Protein AF-A0A3E2GU98-F1 (afdb_monomer_lite)

Organism: Scytalidium lignicola (NCBI:txid5539)

pLDDT: mean 75.18, std 14.84, range [39.88, 92.38]

Structure (mmCIF, N/CA/C/O backbone):
data_AF-A0A3E2GU98-F1
#
_entry.id   AF-A0A3E2GU98-F1
#
loop_
_atom_site.group_PDB
_atom_site.id
_atom_site.type_symbol
_atom_site.label_atom_id
_atom_site.label_alt_id
_atom_site.label_comp_id
_atom_site.label_asym_id
_atom_site.label_entity_id
_atom_site.label_seq_id
_atom_site.pdbx_PDB_ins_code
_atom_site.Cartn_x
_atom_site.Cartn_y
_atom_site.Cartn_z
_atom_site.occupancy
_atom_site.B_iso_or_equiv
_atom_site.auth_seq_id
_atom_site.auth_comp_id
_atom_site.auth_asym_id
_atom_site.auth_atom_id
_atom_site.pdbx_PDB_model_num
ATOM 1 N N . MET A 1 1 ? 2.287 19.142 37.033 1.00 39.88 1 MET A N 1
ATOM 2 C CA . MET A 1 1 ? 2.572 17.787 36.507 1.00 39.88 1 MET A CA 1
ATOM 3 C C . MET A 1 1 ? 1.360 17.252 35.754 1.00 39.88 1 MET A C 1
ATOM 5 O O . MET A 1 1 ? 0.319 17.140 36.385 1.00 39.88 1 MET A O 1
ATOM 9 N N . PRO A 1 2 ? 1.479 16.871 34.469 1.00 46.75 2 PRO A N 1
ATOM 10 C CA . PRO A 1 2 ? 0.530 15.975 33.814 1.00 46.75 2 PRO A CA 1
ATOM 11 C C . PRO A 1 2 ? 1.259 14.686 33.387 1.00 46.75 2 PRO A C 1
ATOM 13 O O . PRO A 1 2 ? 1.864 14.629 32.323 1.00 46.75 2 PRO A O 1
ATOM 16 N N . ARG A 1 3 ? 1.258 13.654 34.243 1.00 49.16 3 ARG A N 1
ATOM 17 C CA . ARG A 1 3 ? 1.927 12.355 33.982 1.00 49.16 3 ARG A CA 1
ATOM 18 C C . ARG A 1 3 ? 0.994 11.279 33.412 1.00 49.16 3 ARG A C 1
ATOM 20 O O . ARG A 1 3 ? 1.457 10.210 33.048 1.00 49.16 3 ARG A O 1
ATOM 27 N N . THR A 1 4 ? -0.304 11.553 33.315 1.00 56.12 4 THR A N 1
ATOM 28 C CA . THR A 1 4 ? -1.340 10.559 32.984 1.00 56.12 4 THR A CA 1
ATOM 29 C C . THR A 1 4 ? -1.555 10.363 31.482 1.00 56.12 4 THR A C 1
ATOM 31 O O . THR A 1 4 ? -1.910 9.271 31.047 1.00 56.12 4 THR A O 1
ATOM 34 N N . ASN A 1 5 ? -1.314 11.396 30.668 1.00 54.62 5 ASN A N 1
ATOM 35 C CA . ASN A 1 5 ? -1.641 11.359 29.238 1.00 54.62 5 ASN A CA 1
ATOM 36 C C . ASN A 1 5 ? -0.645 10.536 28.404 1.00 54.62 5 ASN A C 1
ATOM 38 O O . ASN A 1 5 ? -1.035 9.995 27.374 1.00 54.62 5 ASN A O 1
ATOM 42 N N . SER A 1 6 ? 0.616 10.421 28.845 1.00 60.03 6 SER A N 1
ATOM 43 C CA . SER A 1 6 ? 1.617 9.578 28.168 1.00 60.03 6 SER A CA 1
ATOM 44 C C . SER A 1 6 ? 1.255 8.104 28.311 1.00 60.03 6 SER A C 1
ATOM 46 O O . SER A 1 6 ? 1.083 7.413 27.316 1.00 60.03 6 SER A O 1
ATOM 48 N N . THR A 1 7 ? 1.006 7.658 29.545 1.00 70.12 7 THR A N 1
ATOM 49 C CA . THR A 1 7 ? 0.760 6.247 29.874 1.00 70.12 7 THR A CA 1
ATOM 50 C C . THR A 1 7 ? -0.441 5.673 29.128 1.00 70.12 7 THR A C 1
ATOM 52 O O . THR A 1 7 ? -0.385 4.562 28.616 1.00 70.12 7 THR A O 1
ATOM 55 N N . MET A 1 8 ? -1.520 6.449 29.016 1.00 73.56 8 MET A N 1
ATOM 56 C CA . MET A 1 8 ? -2.741 6.007 28.343 1.00 73.56 8 MET A CA 1
ATOM 57 C C . MET A 1 8 ? -2.590 5.958 26.812 1.00 73.56 8 MET A C 1
ATOM 59 O O . MET A 1 8 ? -3.237 5.146 26.154 1.00 73.56 8 MET A O 1
ATOM 63 N N . ASN A 1 9 ? -1.732 6.808 26.239 1.00 82.00 9 ASN A N 1
ATOM 64 C CA . ASN A 1 9 ? -1.417 6.793 24.810 1.00 82.00 9 ASN A CA 1
ATOM 65 C C . ASN A 1 9 ? -0.489 5.618 24.463 1.00 82.00 9 ASN A C 1
ATOM 67 O O . ASN A 1 9 ? -0.716 4.924 23.475 1.00 82.00 9 ASN A O 1
ATOM 71 N N . ASP A 1 10 ? 0.501 5.349 25.312 1.00 86.56 10 ASP A N 1
ATOM 72 C CA . ASP A 1 10 ? 1.429 4.229 25.139 1.00 86.56 10 ASP A CA 1
ATOM 73 C C . ASP A 1 10 ? 0.691 2.884 25.242 1.00 86.56 10 ASP A C 1
ATOM 75 O O . ASP A 1 10 ? 0.816 2.039 24.359 1.00 86.56 10 ASP A O 1
ATOM 79 N N . GLN A 1 11 ? -0.209 2.752 26.221 1.00 89.19 11 GLN A N 1
ATOM 80 C CA . GLN A 1 11 ? -1.085 1.587 26.377 1.00 89.19 11 GLN A CA 1
ATOM 81 C C . GLN A 1 11 ? -2.038 1.389 25.186 1.00 89.19 11 GLN A C 1
ATOM 83 O O . GLN A 1 11 ? -2.322 0.258 24.793 1.00 89.19 11 GLN A O 1
ATOM 88 N N . LEU A 1 12 ? -2.540 2.474 24.582 1.00 91.19 12 LEU A N 1
ATOM 89 C CA . LEU A 1 12 ? -3.381 2.385 23.385 1.00 91.19 12 LEU A CA 1
ATOM 90 C C . LEU A 1 12 ? -2.579 1.920 22.165 1.00 91.19 12 LEU A C 1
ATOM 92 O O . LEU A 1 12 ? -3.085 1.117 21.384 1.00 91.19 12 LEU A O 1
ATOM 96 N N . LYS A 1 13 ? -1.346 2.409 21.995 1.00 89.94 13 LYS A N 1
ATOM 97 C CA . LYS A 1 13 ? -0.457 1.979 20.907 1.00 89.94 13 LYS A CA 1
ATOM 98 C C . LYS A 1 13 ? -0.096 0.504 21.035 1.00 89.94 13 LYS A C 1
ATOM 100 O O . LYS A 1 13 ? -0.190 -0.216 20.047 1.00 89.94 13 LYS A O 1
ATOM 105 N N . GLU A 1 14 ? 0.251 0.062 22.239 1.00 92.19 14 GLU A N 1
ATOM 106 C CA . GLU A 1 14 ? 0.575 -1.336 22.522 1.00 92.19 14 GLU A CA 1
ATOM 107 C C . GLU A 1 14 ? -0.619 -2.256 22.233 1.00 92.19 14 GLU A C 1
ATOM 109 O O . GLU A 1 14 ? -0.474 -3.254 21.531 1.00 92.19 14 GLU A O 1
ATOM 114 N N . ALA A 1 15 ? -1.824 -1.871 22.664 1.00 91.62 15 ALA A N 1
ATOM 115 C CA . ALA A 1 15 ? -3.041 -2.630 22.387 1.00 91.62 15 ALA A CA 1
ATOM 116 C C . ALA A 1 15 ? -3.358 -2.732 20.886 1.00 91.62 15 ALA A C 1
ATOM 118 O O . ALA A 1 15 ? -3.815 -3.773 20.417 1.00 91.62 15 ALA A O 1
ATOM 119 N N . VAL A 1 16 ? -3.130 -1.656 20.123 1.00 90.62 16 VAL A N 1
ATOM 120 C CA . VAL A 1 16 ? -3.306 -1.673 18.664 1.00 90.62 16 VAL A CA 1
ATOM 121 C C . VAL A 1 16 ? -2.281 -2.590 18.006 1.00 90.62 16 VAL A C 1
ATOM 123 O O . VAL A 1 16 ? -2.665 -3.378 17.148 1.00 90.62 16 VAL A O 1
ATOM 126 N N . GLN A 1 17 ? -1.010 -2.519 18.407 1.00 89.62 17 GLN A N 1
ATOM 127 C CA . GLN A 1 17 ? 0.030 -3.376 17.842 1.00 89.62 17 GLN A CA 1
ATOM 128 C C . GLN A 1 17 ? -0.255 -4.849 18.138 1.00 89.62 17 GLN A C 1
ATOM 130 O O . GLN A 1 17 ? -0.300 -5.660 17.220 1.00 89.62 17 GLN A O 1
ATOM 135 N N . TRP A 1 18 ? -0.582 -5.169 19.393 1.00 90.62 18 TRP A N 1
ATOM 136 C 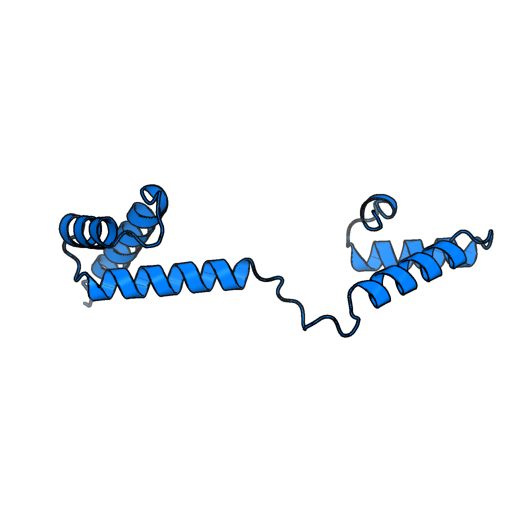CA . TRP A 1 18 ? -0.965 -6.520 19.792 1.00 90.62 18 TRP A CA 1
ATOM 137 C C . TRP A 1 18 ? -2.145 -7.042 18.968 1.00 90.62 18 TRP A C 1
ATOM 139 O O . TRP A 1 18 ? -2.138 -8.191 18.532 1.00 90.62 18 TRP A O 1
ATOM 149 N N . TYR A 1 19 ? -3.156 -6.200 18.729 1.00 89.69 19 TYR A N 1
ATOM 150 C CA . TYR A 1 19 ? -4.287 -6.560 17.880 1.00 89.69 19 TYR A CA 1
ATOM 151 C C . TYR A 1 19 ? -3.849 -6.875 16.445 1.00 89.69 19 TYR A C 1
ATOM 153 O O . TYR A 1 19 ? -4.263 -7.900 15.916 1.00 89.69 19 TYR A O 1
ATOM 161 N N . LEU A 1 20 ? -3.005 -6.038 15.835 1.00 86.38 20 LEU A N 1
ATOM 162 C CA . LEU A 1 20 ? -2.511 -6.251 14.471 1.00 86.38 20 LEU A CA 1
ATOM 163 C C . LEU A 1 20 ? -1.675 -7.533 14.348 1.00 86.38 20 LEU A C 1
ATOM 165 O O . LEU A 1 20 ? -1.826 -8.254 13.368 1.00 86.38 20 LEU A O 1
ATOM 169 N N . ASP A 1 21 ? -0.856 -7.847 15.353 1.00 87.12 21 ASP A N 1
ATOM 170 C CA . ASP A 1 21 ? 0.020 -9.026 15.345 1.00 87.12 21 ASP A CA 1
ATOM 171 C C . ASP A 1 21 ? -0.747 -10.349 15.533 1.00 87.12 21 ASP A C 1
ATOM 173 O O . ASP A 1 21 ? -0.294 -11.402 15.091 1.00 87.12 21 ASP A O 1
ATOM 177 N N . ASN A 1 22 ? -1.909 -10.311 16.198 1.00 83.12 22 ASN A N 1
ATOM 178 C CA . ASN A 1 22 ? -2.700 -11.500 16.553 1.00 83.12 22 ASN A CA 1
ATOM 179 C C . ASN A 1 22 ? -3.987 -11.650 15.722 1.00 83.12 22 ASN A C 1
ATOM 181 O O . ASN A 1 22 ? -4.800 -12.544 15.980 1.00 83.12 22 ASN A O 1
ATOM 185 N N . GLN A 1 23 ? -4.220 -10.768 14.749 1.00 74.62 23 GLN A N 1
ATOM 186 C CA . GLN A 1 23 ? -5.438 -10.779 13.951 1.00 74.62 23 GLN A CA 1
ATOM 187 C C . GLN A 1 23 ? -5.283 -11.586 12.659 1.00 74.62 23 GLN A C 1
ATOM 189 O O . GLN A 1 23 ? -4.632 -11.155 11.715 1.00 74.62 23 GLN A O 1
ATOM 194 N N . ASN A 1 24 ? -6.003 -12.708 12.584 1.00 69.25 24 ASN A N 1
ATOM 195 C CA . ASN A 1 24 ? -6.137 -13.502 11.354 1.00 69.25 24 ASN A CA 1
ATOM 196 C C . ASN A 1 24 ? -7.337 -13.085 10.478 1.00 69.25 24 ASN A C 1
ATOM 198 O O . ASN A 1 24 ? -7.366 -13.404 9.295 1.00 69.25 24 ASN A O 1
ATOM 202 N N . ASP A 1 25 ? -8.326 -12.388 11.051 1.00 71.88 25 ASP A N 1
ATOM 203 C CA . ASP A 1 25 ? -9.534 -11.916 10.357 1.00 71.88 25 ASP A CA 1
ATOM 204 C C . ASP A 1 25 ? -9.860 -10.471 10.782 1.00 71.88 25 ASP A C 1
ATOM 206 O O . ASP A 1 25 ? -10.200 -10.275 11.957 1.00 71.88 25 ASP A O 1
ATOM 210 N N . PRO A 1 26 ? -9.763 -9.473 9.874 1.00 64.75 26 PRO A N 1
ATOM 211 C CA . PRO A 1 26 ? -9.952 -8.045 10.155 1.00 64.75 26 PRO A CA 1
ATOM 212 C C . PRO A 1 26 ? -11.332 -7.674 10.725 1.00 64.75 26 PRO A C 1
ATOM 214 O O . PRO A 1 26 ? -11.429 -6.671 11.438 1.00 64.75 26 PRO A O 1
ATOM 217 N N . ASP A 1 27 ? -12.368 -8.486 10.492 1.00 66.62 27 ASP A N 1
ATOM 218 C CA . ASP A 1 27 ? -13.741 -8.212 10.942 1.00 66.62 27 ASP A CA 1
ATOM 219 C C . ASP A 1 27 ? -14.108 -8.908 12.266 1.00 66.62 27 ASP A C 1
ATOM 221 O O . ASP A 1 27 ? -15.230 -8.776 12.776 1.00 66.62 27 ASP A O 1
ATOM 225 N N . ASN A 1 28 ? -13.155 -9.606 12.892 1.00 77.38 28 ASN A N 1
ATOM 226 C CA . ASN A 1 28 ? -13.406 -10.342 14.123 1.00 77.38 28 ASN A CA 1
ATOM 227 C C . ASN A 1 28 ? -13.634 -9.416 15.338 1.00 77.38 28 ASN A C 1
ATOM 229 O O . ASN A 1 28 ? -12.720 -9.018 16.071 1.00 77.38 28 ASN A O 1
ATOM 233 N N . ARG A 1 29 ? -14.912 -9.123 15.612 1.00 77.12 29 ARG A N 1
ATOM 234 C CA . ARG A 1 29 ? -15.363 -8.360 16.791 1.00 77.12 29 ARG A CA 1
ATOM 235 C C . ARG A 1 29 ? -14.951 -8.976 18.129 1.00 77.12 29 ARG A C 1
ATOM 237 O O . ARG A 1 29 ? -14.815 -8.226 19.104 1.00 77.12 29 ARG A O 1
ATOM 244 N N . ALA A 1 30 ? -14.789 -10.298 18.205 1.00 83.50 30 ALA A N 1
ATOM 245 C CA . ALA A 1 30 ? -14.385 -10.959 19.441 1.00 83.50 30 ALA A CA 1
ATOM 246 C C . ALA A 1 30 ? -12.943 -10.581 19.800 1.00 83.50 30 ALA A C 1
ATOM 248 O O . ALA A 1 30 ? -12.680 -10.234 20.951 1.00 83.50 30 ALA A O 1
ATOM 249 N N . THR A 1 31 ? -12.053 -10.513 18.805 1.00 84.75 31 THR A N 1
ATOM 250 C CA . THR A 1 31 ? -10.649 -10.118 18.992 1.00 84.75 31 THR A CA 1
ATOM 251 C C . THR A 1 31 ? -10.535 -8.692 19.522 1.00 84.75 31 THR A C 1
ATOM 253 O O . THR A 1 31 ? -9.889 -8.477 20.542 1.00 84.75 31 THR A O 1
ATOM 256 N N . VAL A 1 32 ? -11.254 -7.726 18.933 1.00 87.62 32 VAL A N 1
ATOM 257 C CA . VAL A 1 32 ? -11.264 -6.328 19.424 1.00 87.62 32 VAL A CA 1
ATOM 258 C C . VAL A 1 32 ? -11.707 -6.254 20.891 1.00 87.62 32 VAL A C 1
ATOM 260 O O . VAL A 1 32 ? -11.176 -5.470 21.678 1.00 87.62 32 VAL A O 1
ATOM 263 N N . THR A 1 33 ? -12.698 -7.062 21.268 1.00 88.81 33 THR A N 1
ATOM 264 C CA . THR A 1 33 ? -13.254 -7.061 22.627 1.00 88.81 33 THR A CA 1
ATOM 265 C C . THR A 1 33 ? -12.290 -7.708 23.622 1.00 88.81 33 THR A C 1
ATOM 267 O O . THR A 1 33 ? -12.073 -7.162 24.703 1.00 88.81 33 THR A O 1
ATOM 270 N N . ALA A 1 34 ? -11.659 -8.823 23.244 1.00 89.88 34 ALA A N 1
ATOM 271 C CA . ALA A 1 34 ? -10.635 -9.485 24.045 1.00 89.88 34 ALA A CA 1
ATOM 272 C C . ALA A 1 34 ? -9.429 -8.568 24.283 1.00 89.88 34 ALA A C 1
ATOM 274 O O . ALA A 1 34 ? -9.040 -8.360 25.431 1.00 89.88 34 ALA A O 1
ATOM 275 N N . THR A 1 35 ? -8.899 -7.935 23.232 1.00 89.94 35 THR A N 1
ATOM 276 C CA . THR A 1 35 ? -7.781 -6.992 23.354 1.00 89.94 35 THR A CA 1
ATOM 277 C C . THR A 1 35 ? -8.146 -5.800 24.239 1.00 89.94 35 THR A C 1
ATOM 279 O O . THR A 1 35 ? -7.376 -5.424 25.119 1.00 89.94 35 THR A O 1
ATOM 282 N N . ALA A 1 36 ? -9.343 -5.227 24.082 1.00 91.25 36 ALA A N 1
ATOM 283 C CA . ALA A 1 36 ? -9.783 -4.128 24.938 1.00 91.25 36 ALA A CA 1
ATOM 284 C C . ALA A 1 36 ? -9.808 -4.529 26.423 1.00 91.25 36 ALA A C 1
ATOM 286 O O . ALA A 1 36 ? -9.365 -3.755 27.269 1.00 91.25 36 ALA A O 1
ATOM 287 N N . ASN A 1 37 ? -10.257 -5.745 26.737 1.00 90.88 37 ASN A N 1
ATOM 288 C CA . ASN A 1 37 ? -10.280 -6.250 28.108 1.00 90.88 37 ASN A CA 1
ATOM 289 C C . ASN A 1 37 ? -8.870 -6.501 28.666 1.00 90.88 37 ASN A C 1
ATOM 291 O O . ASN A 1 37 ? -8.595 -6.085 29.791 1.00 90.88 37 ASN A O 1
ATOM 295 N N . ILE A 1 38 ? -7.971 -7.113 27.882 1.00 91.62 38 ILE A N 1
ATOM 296 C CA . ILE A 1 38 ? -6.568 -7.368 28.271 1.00 91.62 38 ILE A CA 1
ATOM 297 C C . ILE A 1 38 ? -5.880 -6.058 28.657 1.00 91.62 38 ILE A C 1
ATOM 299 O O . ILE A 1 38 ? -5.297 -5.938 29.733 1.00 91.62 38 ILE A O 1
ATOM 303 N N . PHE A 1 39 ? -6.022 -5.043 27.807 1.00 89.81 39 PHE A N 1
ATOM 304 C CA . PHE A 1 39 ? -5.391 -3.745 28.007 1.00 89.81 39 PHE A CA 1
ATOM 305 C C . PHE A 1 39 ? -6.237 -2.789 28.854 1.00 89.81 39 PHE A C 1
ATOM 307 O O . PHE A 1 39 ? -5.872 -1.627 28.978 1.00 89.81 39 PHE A O 1
ATOM 314 N N . LYS A 1 40 ? -7.352 -3.227 29.457 1.00 91.62 40 LYS A N 1
ATOM 315 C CA . LYS A 1 40 ? -8.258 -2.379 30.263 1.00 91.62 40 LYS A CA 1
ATOM 316 C C . LYS A 1 40 ? -8.683 -1.081 29.548 1.00 91.62 40 LYS A C 1
ATOM 318 O O . LYS A 1 40 ? -8.814 -0.022 30.162 1.00 91.62 40 LYS A O 1
ATOM 323 N N . LEU A 1 41 ? -8.904 -1.161 28.237 1.00 91.25 41 LEU A N 1
ATOM 324 C CA . LEU A 1 41 ? -9.341 -0.064 27.377 1.00 91.25 41 LEU A CA 1
ATOM 325 C C . LEU A 1 41 ? -10.840 -0.158 27.083 1.00 91.25 41 LEU A C 1
ATOM 327 O O . LEU A 1 41 ? -11.448 -1.225 27.078 1.00 91.25 41 LEU A O 1
ATOM 331 N N . LYS A 1 42 ? -11.456 0.978 26.744 1.00 92.38 42 LYS A N 1
ATOM 332 C CA . LYS A 1 42 ? -12.812 0.971 26.181 1.00 92.38 42 LYS A CA 1
ATOM 333 C C . LYS A 1 42 ? -12.768 0.391 24.766 1.00 92.38 42 LYS A C 1
ATOM 335 O O . LYS A 1 42 ? -12.044 0.909 23.917 1.00 92.38 42 LYS A O 1
ATOM 340 N N . VAL A 1 43 ? -13.629 -0.590 24.482 1.00 90.19 43 VAL A N 1
ATOM 341 C CA . VAL A 1 43 ? -13.755 -1.232 23.155 1.00 90.19 43 VAL A CA 1
ATOM 342 C C . VAL A 1 43 ? -13.901 -0.202 22.030 1.00 90.19 43 VAL A C 1
ATOM 344 O O . VAL A 1 43 ? -13.250 -0.311 20.996 1.00 90.19 43 VAL A O 1
ATOM 347 N N . ASN A 1 44 ? -14.708 0.845 22.234 1.00 90.81 44 ASN A N 1
ATOM 348 C CA . ASN A 1 44 ? -14.905 1.899 21.233 1.00 90.81 44 ASN A CA 1
ATOM 349 C C . ASN A 1 44 ? -13.634 2.715 2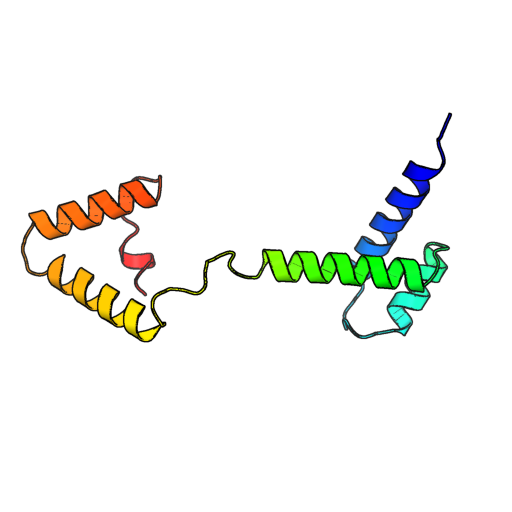0.954 1.00 90.81 44 ASN A C 1
ATOM 351 O O . ASN A 1 44 ? -13.426 3.138 19.819 1.00 90.81 44 ASN A O 1
ATOM 355 N N . THR A 1 45 ? -12.793 2.937 21.968 1.00 90.12 45 THR A N 1
ATOM 356 C CA . THR A 1 45 ? -11.515 3.645 21.812 1.00 90.12 45 THR A CA 1
ATOM 357 C C . THR A 1 45 ? -10.546 2.802 20.997 1.00 90.12 45 THR A C 1
ATOM 359 O O . THR A 1 45 ? -9.991 3.297 20.019 1.00 90.12 45 THR A O 1
ATOM 362 N N . LEU A 1 46 ? -10.410 1.519 21.346 1.00 90.81 46 LEU A N 1
ATOM 363 C CA . LEU A 1 46 ? -9.548 0.594 20.618 1.00 90.81 46 LEU A CA 1
ATOM 364 C C . LEU A 1 46 ? -10.016 0.422 19.164 1.00 90.81 46 LEU A C 1
ATOM 366 O O . LEU A 1 46 ? -9.219 0.573 18.245 1.00 90.81 46 LEU A O 1
ATOM 370 N N . ARG A 1 47 ? -11.323 0.228 18.939 1.00 90.31 47 ARG A N 1
ATOM 371 C CA . ARG A 1 47 ? -11.908 0.125 17.591 1.00 90.31 47 ARG A CA 1
ATOM 372 C C . ARG A 1 47 ? -11.583 1.344 16.726 1.00 90.31 47 ARG A C 1
ATOM 374 O O . ARG A 1 47 ? -11.180 1.182 15.579 1.00 90.31 47 ARG A O 1
ATOM 381 N N . LYS A 1 48 ? -11.742 2.560 17.263 1.00 91.00 48 LYS A N 1
ATOM 382 C CA . LYS A 1 48 ? -11.406 3.793 16.531 1.00 91.00 48 LYS A CA 1
ATOM 383 C C . LYS A 1 48 ? -9.912 3.878 16.218 1.00 91.00 48 LYS A C 1
ATOM 385 O O . LYS A 1 48 ? -9.557 4.249 15.106 1.00 91.00 48 LYS A O 1
ATOM 390 N N . ALA A 1 49 ? -9.050 3.524 17.170 1.00 89.88 49 ALA A N 1
ATOM 391 C CA . ALA A 1 49 ? -7.603 3.556 16.973 1.00 89.88 49 ALA A CA 1
ATOM 392 C C . ALA A 1 49 ? -7.151 2.571 15.882 1.00 89.88 49 ALA A C 1
ATOM 394 O O . ALA A 1 49 ? -6.407 2.961 14.983 1.00 89.88 49 ALA A O 1
ATOM 395 N N . ILE A 1 50 ? -7.677 1.343 15.909 1.00 89.00 50 ILE A N 1
ATOM 396 C CA . ILE A 1 50 ? -7.468 0.326 14.871 1.00 89.00 50 ILE A CA 1
ATOM 397 C C . ILE A 1 50 ? -7.930 0.850 13.509 1.00 89.00 50 ILE A C 1
ATOM 399 O O . ILE A 1 50 ? -7.170 0.819 12.548 1.00 89.00 50 ILE A O 1
ATOM 403 N N . GLN A 1 51 ? -9.153 1.381 13.418 1.00 87.12 51 GLN A N 1
ATOM 404 C CA . GLN A 1 51 ? -9.692 1.894 12.157 1.00 87.12 51 GLN A CA 1
ATOM 405 C C . GLN A 1 51 ? -8.832 3.028 11.584 1.00 87.12 51 GLN A C 1
ATOM 407 O O . GLN A 1 51 ? -8.564 3.053 10.381 1.00 87.12 51 GLN A O 1
ATOM 412 N N . CYS A 1 52 ? -8.367 3.951 12.429 1.00 86.31 52 CYS A N 1
ATOM 413 C CA . CYS A 1 52 ? -7.452 5.015 12.021 1.00 86.31 52 CYS A CA 1
ATOM 414 C C . CYS A 1 52 ? -6.132 4.453 11.475 1.00 86.31 52 CYS A C 1
ATOM 416 O O . CYS A 1 52 ? -5.689 4.881 10.411 1.00 86.31 52 CYS A O 1
ATOM 418 N N . GLN A 1 53 ? -5.534 3.484 12.170 1.00 84.00 53 GLN A N 1
ATOM 419 C CA . GLN A 1 53 ? -4.289 2.827 11.762 1.00 84.00 53 GLN A CA 1
ATOM 420 C C . GLN A 1 53 ? -4.441 2.062 10.444 1.00 84.00 53 GLN A C 1
ATOM 422 O O . GLN A 1 53 ? -3.665 2.281 9.520 1.00 84.00 53 GLN A O 1
ATOM 427 N N . LEU A 1 54 ? -5.500 1.266 10.289 1.00 81.88 54 LEU A N 1
ATOM 428 C CA . LEU A 1 54 ? -5.797 0.572 9.033 1.00 81.88 54 LEU A CA 1
ATOM 429 C C . LEU A 1 54 ? -6.032 1.554 7.879 1.00 81.88 54 LEU A C 1
ATOM 431 O O . LEU A 1 54 ? -5.552 1.334 6.771 1.00 81.88 54 LEU A O 1
ATOM 435 N N . THR A 1 55 ? -6.712 2.675 8.134 1.00 79.38 55 THR A N 1
ATOM 436 C CA . THR A 1 55 ? -6.912 3.726 7.124 1.00 79.38 55 THR A CA 1
ATOM 437 C C . THR A 1 55 ? -5.588 4.380 6.721 1.00 79.38 55 THR A C 1
ATOM 439 O O . THR A 1 55 ? -5.382 4.674 5.545 1.00 79.38 55 THR A O 1
ATOM 442 N N . LEU A 1 56 ? -4.685 4.615 7.676 1.00 76.81 56 LEU A N 1
ATOM 443 C CA . LEU A 1 56 ? -3.339 5.134 7.419 1.00 76.81 56 LEU A CA 1
ATOM 444 C C . LEU A 1 56 ? -2.515 4.152 6.583 1.00 76.81 56 LEU A C 1
ATOM 446 O O . LEU A 1 56 ? -1.940 4.568 5.582 1.00 76.81 56 LEU A O 1
ATOM 450 N N . ILE A 1 57 ? -2.533 2.864 6.928 1.00 72.56 57 ILE A N 1
ATOM 451 C CA . ILE A 1 57 ? -1.856 1.802 6.171 1.00 72.56 57 ILE A CA 1
ATOM 452 C C . ILE A 1 57 ? -2.418 1.720 4.745 1.00 72.56 57 ILE A C 1
ATOM 454 O O . ILE A 1 57 ? -1.661 1.720 3.780 1.00 72.56 57 ILE A O 1
ATOM 458 N N . GLN A 1 58 ? -3.742 1.748 4.574 1.00 68.44 58 GLN A N 1
ATOM 459 C CA . GLN A 1 58 ? -4.369 1.765 3.247 1.00 68.44 58 GLN A CA 1
ATOM 460 C C . GLN A 1 58 ? -4.024 3.019 2.437 1.00 68.44 58 GLN A C 1
ATOM 462 O O . GLN A 1 58 ? -3.906 2.946 1.218 1.00 68.44 58 GLN A O 1
ATOM 467 N N . LYS A 1 59 ? -3.879 4.180 3.085 1.00 63.97 59 LYS A N 1
ATOM 468 C CA . LYS A 1 59 ? -3.450 5.416 2.416 1.00 63.97 59 LYS A CA 1
ATOM 469 C C . LYS A 1 59 ? -1.970 5.392 2.046 1.00 63.97 59 LYS A C 1
ATOM 471 O O . LYS A 1 59 ? -1.641 5.896 0.984 1.00 63.97 59 LYS A O 1
ATOM 476 N N . ALA A 1 60 ? -1.114 4.811 2.883 1.00 64.38 60 ALA A N 1
ATOM 477 C CA . ALA A 1 60 ? 0.307 4.635 2.593 1.00 64.38 60 ALA A CA 1
ATOM 478 C C . ALA A 1 60 ? 0.538 3.625 1.456 1.00 64.38 60 ALA A C 1
ATOM 480 O O . ALA A 1 60 ? 1.411 3.828 0.621 1.00 64.38 60 ALA A O 1
ATOM 481 N N . ASN A 1 61 ? -0.291 2.579 1.394 1.00 58.31 61 ASN A N 1
ATOM 482 C CA . ASN A 1 61 ? -0.239 1.552 0.352 1.00 58.31 61 ASN A CA 1
ATOM 483 C C . ASN A 1 61 ? -0.994 1.939 -0.924 1.00 58.31 61 ASN A C 1
ATOM 485 O O . ASN A 1 61 ? -0.871 1.262 -1.944 1.00 58.31 61 ASN A O 1
ATOM 489 N N . LYS A 1 62 ? -1.781 3.021 -0.903 1.00 51.84 62 LYS A N 1
ATOM 490 C CA . LYS A 1 62 ? -2.243 3.631 -2.145 1.00 51.84 62 LYS A CA 1
ATOM 491 C C . LYS A 1 62 ? -1.045 4.342 -2.757 1.00 51.84 62 LYS A C 1
ATOM 493 O O . LYS A 1 62 ? -0.454 5.175 -2.069 1.00 51.84 62 LYS A O 1
ATOM 498 N N . PRO A 1 63 ? -0.694 4.073 -4.027 1.00 53.19 63 PRO A N 1
ATOM 499 C CA . PRO A 1 63 ? 0.287 4.897 -4.704 1.00 53.19 63 PRO A CA 1
ATOM 500 C C . PRO A 1 63 ? -0.194 6.341 -4.582 1.00 53.19 63 PRO A C 1
ATOM 502 O O . PRO A 1 63 ? -1.270 6.694 -5.068 1.00 53.19 63 PRO A O 1
ATOM 505 N N . CYS A 1 64 ? 0.578 7.157 -3.863 1.00 45.91 64 CYS A N 1
ATOM 506 C CA . CYS A 1 64 ? 0.395 8.599 -3.752 1.00 45.91 64 CYS A CA 1
ATOM 507 C C . CYS A 1 64 ? 0.766 9.234 -5.101 1.00 45.91 64 CYS A C 1
ATOM 509 O O . CYS A 1 64 ? 1.693 10.025 -5.220 1.00 45.91 64 CYS A O 1
ATOM 511 N N . GLY A 1 65 ? 0.065 8.829 -6.152 1.00 53.00 65 GLY A N 1
ATOM 512 C CA . GLY A 1 65 ? 0.073 9.461 -7.449 1.00 53.00 65 GLY A CA 1
ATOM 513 C C . GLY A 1 65 ? -1.253 10.175 -7.612 1.00 53.00 65 GLY A C 1
ATOM 514 O O . GLY A 1 65 ? -2.313 9.614 -7.327 1.00 53.00 65 GLY A O 1
ATOM 515 N N . ARG A 1 66 ? -1.209 11.412 -8.116 1.00 57.19 66 ARG A N 1
ATOM 516 C CA . ARG A 1 66 ? -2.339 11.972 -8.869 1.00 57.19 66 ARG A CA 1
ATOM 517 C C . ARG A 1 66 ? -2.932 10.857 -9.746 1.00 57.19 66 ARG A C 1
ATOM 519 O O . ARG A 1 66 ? -2.132 10.098 -10.301 1.00 57.19 66 ARG A O 1
ATOM 526 N N . PRO A 1 67 ? -4.267 10.756 -9.909 1.00 57.16 67 PRO A N 1
ATOM 527 C CA . PRO A 1 67 ? -4.820 9.861 -10.920 1.00 57.16 67 PRO A CA 1
ATOM 528 C C . PRO A 1 67 ? -4.047 10.111 -12.211 1.00 57.16 67 PRO A C 1
ATOM 530 O O . PRO A 1 67 ? -3.862 11.271 -12.599 1.00 57.16 67 PRO A O 1
ATOM 533 N N . SER A 1 68 ? -3.473 9.048 -12.772 1.00 60.00 68 SER A N 1
ATOM 534 C CA . SER A 1 68 ? -2.593 9.175 -13.919 1.00 60.00 68 SER A CA 1
ATOM 535 C C . SER A 1 68 ? -3.377 9.914 -14.999 1.00 60.00 68 SER A C 1
ATOM 537 O O . SER A 1 68 ? -4.463 9.490 -15.390 1.00 60.00 68 SER A O 1
ATOM 539 N N . PHE A 1 69 ? -2.864 11.073 -15.431 1.00 68.75 69 PHE A N 1
ATOM 540 C CA . PHE A 1 69 ? -3.477 11.860 -16.510 1.00 68.75 69 PHE A CA 1
ATOM 541 C C . PHE A 1 69 ? -3.743 10.980 -17.741 1.00 68.75 69 PHE A C 1
ATOM 543 O O . PHE A 1 69 ? -4.701 11.178 -18.482 1.00 68.75 69 PHE A O 1
ATOM 550 N N . LEU A 1 70 ? -2.895 9.968 -17.901 1.00 74.12 70 LEU A N 1
ATOM 551 C CA . LEU A 1 70 ? -2.991 8.921 -18.890 1.00 74.12 70 LEU A CA 1
ATOM 552 C C . LEU A 1 70 ? -3.628 7.669 -18.286 1.00 74.12 70 LEU A C 1
ATOM 554 O O . LEU A 1 70 ? -3.242 7.199 -17.214 1.00 74.12 70 LEU A O 1
ATOM 558 N N . LYS A 1 71 ? -4.584 7.094 -19.007 1.00 83.69 71 LYS A N 1
ATOM 559 C CA . LYS A 1 71 ? -5.104 5.752 -18.740 1.00 83.69 71 LYS A CA 1
ATOM 560 C C . LYS A 1 71 ? -4.007 4.706 -19.006 1.00 83.69 71 LYS A C 1
ATOM 562 O O . LYS A 1 71 ? -3.118 4.977 -19.812 1.00 83.69 71 LYS A O 1
ATOM 567 N N . PRO A 1 72 ? -4.081 3.500 -18.415 1.00 79.31 72 PRO A N 1
ATOM 568 C CA . PRO A 1 72 ? -3.055 2.465 -18.583 1.00 79.31 72 PRO A CA 1
ATOM 569 C C . PRO A 1 72 ? -2.663 2.187 -20.043 1.00 79.31 72 PRO A C 1
ATOM 571 O O . PRO A 1 72 ? -1.482 2.211 -20.366 1.00 79.31 72 PRO A O 1
ATOM 574 N N . TYR A 1 73 ? -3.635 2.068 -20.955 1.00 82.00 73 TYR A N 1
ATOM 575 C CA . TYR A 1 73 ? -3.355 1.854 -22.384 1.00 82.00 73 TYR A CA 1
ATOM 576 C C . TYR A 1 73 ? -2.621 3.031 -23.054 1.00 82.00 73 TYR A C 1
ATOM 578 O O . TYR A 1 73 ? -1.916 2.850 -24.040 1.00 82.00 73 TYR A O 1
ATOM 586 N N . GLN A 1 74 ? -2.796 4.258 -22.548 1.00 81.62 74 GLN A N 1
ATOM 587 C CA . GLN A 1 74 ? -2.097 5.439 -23.064 1.00 81.62 74 GLN A CA 1
ATOM 588 C C . GLN A 1 74 ? -0.649 5.467 -22.578 1.00 81.62 74 GLN A C 1
ATOM 590 O O . GLN A 1 74 ? 0.224 5.923 -23.310 1.00 81.62 74 GLN A O 1
ATOM 595 N N . ILE A 1 75 ? -0.403 4.978 -21.359 1.00 79.44 75 ILE A N 1
ATOM 596 C CA . ILE A 1 75 ? 0.950 4.791 -20.829 1.00 79.44 75 ILE A CA 1
ATOM 597 C C . ILE A 1 75 ? 1.670 3.737 -21.671 1.00 79.44 75 ILE A C 1
ATOM 599 O O . ILE A 1 75 ? 2.754 4.011 -22.167 1.00 79.44 75 ILE A O 1
ATOM 603 N N . GLU A 1 76 ? 1.034 2.589 -21.910 1.00 78.62 76 GLU A N 1
ATOM 604 C CA . GLU A 1 76 ? 1.587 1.512 -22.736 1.00 78.62 76 GLU A CA 1
ATOM 605 C C . GLU A 1 76 ? 1.921 1.994 -24.156 1.00 78.62 76 GLU A C 1
ATOM 607 O O . GLU A 1 76 ? 3.065 1.880 -24.592 1.00 78.62 76 GLU A O 1
ATOM 612 N N . ALA A 1 77 ? 0.973 2.646 -24.839 1.00 84.12 77 ALA A N 1
ATOM 613 C CA . ALA A 1 77 ? 1.194 3.185 -26.182 1.00 84.12 77 ALA A CA 1
ATOM 614 C C . ALA A 1 77 ? 2.340 4.213 -26.232 1.00 84.12 77 ALA A C 1
ATOM 616 O O . ALA A 1 77 ? 3.145 4.211 -27.167 1.00 84.12 77 ALA A O 1
ATOM 617 N N . LEU A 1 78 ? 2.437 5.085 -25.222 1.00 82.31 78 LEU A N 1
ATOM 618 C CA . LEU A 1 78 ? 3.515 6.066 -25.120 1.00 82.31 78 LEU A CA 1
ATOM 619 C C . LEU A 1 78 ? 4.869 5.385 -24.878 1.00 82.31 78 LEU A C 1
ATOM 621 O O . LEU A 1 78 ? 5.853 5.741 -25.525 1.00 82.31 78 LEU A O 1
ATOM 625 N N . CYS A 1 79 ? 4.919 4.387 -23.995 1.00 80.50 79 CYS A N 1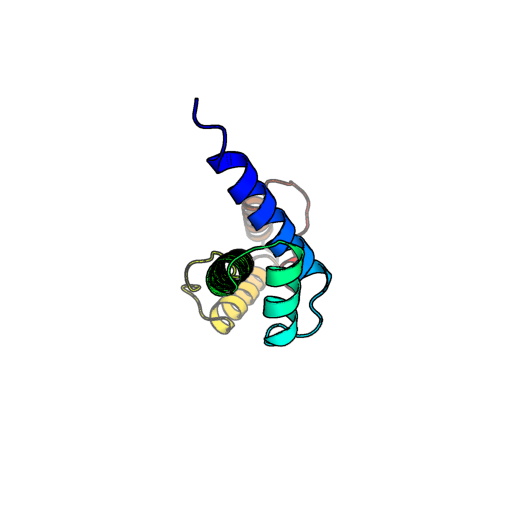
ATOM 626 C CA . CYS A 1 79 ? 6.112 3.591 -23.723 1.00 80.50 79 CYS A CA 1
ATOM 627 C C . CYS A 1 79 ? 6.608 2.869 -24.982 1.00 80.50 79 CYS A C 1
ATOM 629 O O . CYS A 1 79 ? 7.786 2.988 -25.322 1.00 80.50 79 CYS A O 1
ATOM 631 N N . THR A 1 80 ? 5.720 2.201 -25.722 1.00 83.12 80 THR A N 1
ATOM 632 C CA . THR A 1 80 ? 6.062 1.541 -26.991 1.00 83.12 80 THR A CA 1
ATOM 633 C C . THR A 1 80 ? 6.584 2.539 -28.024 1.00 83.12 80 THR A C 1
ATOM 635 O O . THR A 1 80 ? 7.568 2.267 -28.716 1.00 83.12 80 THR A O 1
ATOM 638 N N . HIS A 1 81 ? 5.970 3.722 -28.118 1.00 84.50 81 HIS A N 1
ATOM 639 C CA . HIS A 1 81 ? 6.425 4.763 -29.035 1.00 84.50 81 HIS A CA 1
ATOM 640 C C . HIS A 1 81 ? 7.823 5.281 -28.668 1.00 84.50 81 HIS A C 1
ATOM 642 O O . HIS A 1 81 ? 8.693 5.356 -29.535 1.00 84.50 81 HIS A O 1
ATOM 648 N N . ILE A 1 82 ? 8.072 5.567 -27.385 1.00 82.56 82 ILE A N 1
ATOM 649 C CA . ILE A 1 82 ? 9.386 6.006 -26.892 1.00 82.56 82 ILE A CA 1
ATOM 650 C C . ILE A 1 82 ? 10.447 4.932 -27.142 1.00 82.56 82 ILE A C 1
ATOM 652 O O . ILE A 1 82 ? 11.528 5.263 -27.614 1.00 82.56 82 ILE A O 1
ATOM 656 N N . GLN A 1 83 ? 10.154 3.656 -26.880 1.00 80.25 83 GLN A N 1
ATOM 657 C CA . GLN A 1 83 ? 11.076 2.556 -27.182 1.00 80.25 83 GLN A CA 1
ATOM 658 C C . GLN A 1 83 ? 11.404 2.489 -28.673 1.00 80.25 83 GLN A C 1
ATOM 660 O O . GLN A 1 83 ? 12.571 2.397 -29.044 1.00 80.25 83 GLN A O 1
ATOM 665 N N . THR A 1 84 ? 10.383 2.580 -29.525 1.00 83.50 84 THR A N 1
ATOM 666 C CA . THR A 1 84 ? 10.563 2.548 -30.979 1.00 83.50 84 THR A CA 1
ATOM 667 C C . THR A 1 84 ? 11.468 3.690 -31.436 1.00 83.50 84 THR A C 1
ATOM 669 O O . THR A 1 84 ? 12.408 3.448 -32.178 1.00 83.50 84 THR A O 1
ATOM 672 N N . GLN A 1 85 ? 11.241 4.913 -30.947 1.00 80.56 85 GLN A N 1
ATOM 673 C CA . GLN A 1 85 ? 12.057 6.088 -31.283 1.00 80.56 85 GLN A CA 1
ATOM 674 C C . GLN A 1 85 ? 13.462 6.050 -30.663 1.00 80.56 85 GLN A C 1
ATOM 676 O O . GLN A 1 85 ? 14.404 6.585 -31.232 1.00 80.56 85 GLN A O 1
ATOM 681 N N . ALA A 1 86 ? 13.634 5.438 -29.490 1.00 78.19 86 ALA A N 1
ATOM 682 C CA . ALA A 1 86 ? 14.934 5.336 -28.824 1.00 78.19 86 ALA A CA 1
ATOM 683 C C . ALA A 1 86 ? 15.863 4.311 -29.489 1.00 78.19 86 ALA A C 1
ATOM 685 O O . ALA A 1 86 ? 17.084 4.428 -29.382 1.00 78.19 86 ALA A O 1
ATOM 686 N N . TYR A 1 87 ? 15.286 3.294 -30.132 1.00 76.62 87 TYR A N 1
ATOM 687 C CA . TYR A 1 87 ? 16.001 2.183 -30.761 1.00 76.62 87 TYR A CA 1
ATOM 688 C C . TYR A 1 87 ? 15.779 2.116 -32.282 1.00 76.62 87 TYR A C 1
ATOM 690 O O . TYR A 1 87 ? 16.053 1.088 -32.894 1.00 76.62 87 TYR A O 1
ATOM 698 N N . ASP A 1 88 ? 15.361 3.222 -32.904 1.00 80.94 88 ASP A N 1
ATOM 699 C CA . ASP A 1 88 ? 15.215 3.387 -34.362 1.00 80.94 88 ASP A CA 1
ATOM 700 C C . ASP A 1 88 ? 16.561 3.460 -35.116 1.00 80.94 88 ASP A C 1
ATOM 702 O O . ASP A 1 88 ? 16.597 3.661 -36.329 1.00 80.94 88 ASP A O 1
ATOM 706 N N . GLY A 1 89 ? 17.679 3.299 -34.403 1.00 72.50 89 GLY A N 1
ATOM 707 C CA . GLY A 1 89 ? 19.031 3.439 -34.936 1.00 72.50 89 GLY A CA 1
ATOM 708 C C . GLY A 1 89 ? 19.607 4.850 -34.800 1.00 72.50 89 GLY A C 1
ATOM 709 O O . GLY A 1 89 ? 20.768 5.051 -35.154 1.00 72.50 89 GLY A O 1
ATOM 710 N N . ASN A 1 90 ? 18.862 5.814 -34.246 1.00 83.50 90 ASN A N 1
ATOM 711 C CA . ASN A 1 90 ? 19.368 7.147 -33.949 1.00 83.50 90 ASN A CA 1
ATOM 712 C C . ASN A 1 90 ? 20.092 7.176 -32.583 1.00 83.50 90 ASN A C 1
ATOM 714 O O . ASN A 1 90 ? 19.454 7.107 -31.524 1.00 83.50 90 ASN A O 1
ATOM 718 N N . PRO A 1 91 ? 21.428 7.344 -32.557 1.00 79.31 91 PRO A N 1
ATOM 719 C CA . PRO A 1 91 ? 22.192 7.350 -31.311 1.00 79.31 91 P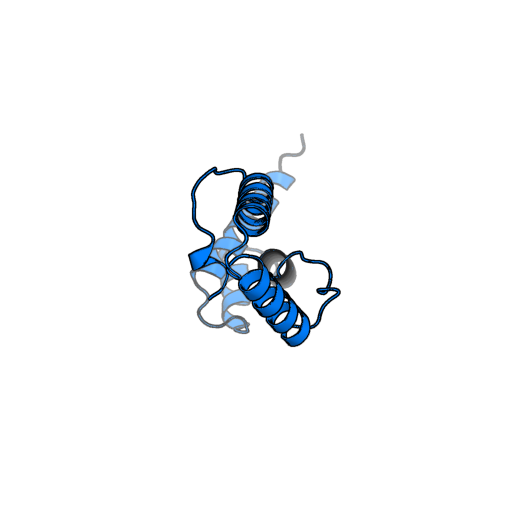RO A CA 1
ATOM 720 C C . PRO A 1 91 ? 21.840 8.530 -30.390 1.00 79.31 91 PRO A C 1
ATOM 722 O O . PRO A 1 91 ? 21.985 8.410 -29.171 1.00 79.31 91 PRO A O 1
ATOM 725 N N . LEU A 1 92 ? 21.347 9.650 -30.936 1.00 84.06 92 LEU A N 1
ATOM 726 C CA . LEU A 1 92 ? 20.938 10.816 -30.151 1.00 84.06 92 LEU A CA 1
ATOM 727 C C . LEU A 1 92 ? 19.659 10.537 -29.354 1.00 84.06 92 LEU A C 1
ATOM 729 O O . LEU A 1 92 ? 19.601 10.856 -28.167 1.00 84.06 92 LEU A O 1
ATOM 733 N N . ASN A 1 93 ? 18.670 9.889 -29.974 1.00 81.50 93 ASN A N 1
ATOM 734 C CA . ASN A 1 93 ? 17.417 9.520 -29.311 1.00 81.50 93 ASN A CA 1
ATOM 735 C C . ASN A 1 93 ? 17.691 8.582 -28.130 1.00 81.50 93 ASN A C 1
ATOM 737 O O . ASN A 1 93 ? 17.228 8.826 -27.013 1.00 81.50 93 ASN A O 1
ATOM 741 N N . ARG A 1 94 ? 18.539 7.567 -28.345 1.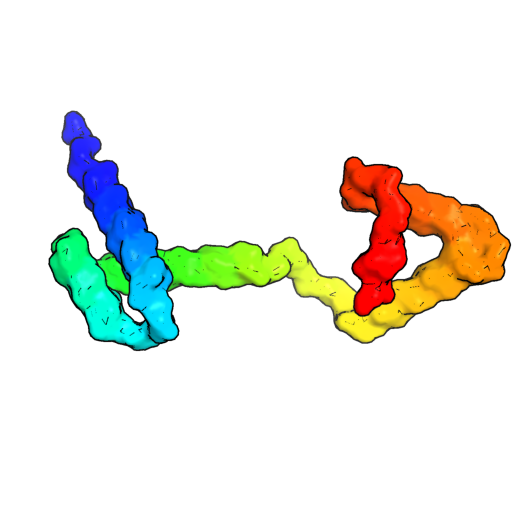00 79.00 94 ARG A N 1
ATOM 742 C CA . ARG A 1 94 ? 18.991 6.656 -27.285 1.00 79.00 94 ARG A CA 1
ATOM 743 C C . ARG A 1 94 ? 19.669 7.410 -26.138 1.00 79.00 94 ARG A C 1
ATOM 745 O O . ARG A 1 94 ? 19.344 7.182 -24.974 1.00 79.00 94 ARG A O 1
ATOM 752 N N . ALA A 1 95 ? 20.590 8.322 -26.452 1.00 82.88 95 ALA A N 1
ATOM 753 C CA . ALA A 1 95 ? 21.313 9.101 -25.448 1.00 82.88 95 ALA A CA 1
ATOM 754 C C . ALA A 1 95 ? 20.388 10.026 -24.638 1.00 82.88 95 ALA A C 1
ATOM 756 O O . ALA A 1 95 ? 20.549 10.143 -23.423 1.00 82.88 95 ALA A O 1
ATOM 757 N N . MET A 1 96 ? 19.400 10.654 -25.282 1.00 85.06 96 MET A N 1
ATOM 758 C CA . MET A 1 96 ? 18.423 11.511 -24.604 1.00 85.06 96 MET A CA 1
ATOM 759 C C . MET A 1 96 ? 17.543 10.724 -23.633 1.00 85.06 96 MET A C 1
ATOM 761 O O . MET A 1 96 ? 17.340 11.173 -22.504 1.00 85.06 96 MET A O 1
ATOM 765 N N . VAL A 1 97 ? 17.070 9.542 -24.037 1.00 80.62 97 VAL A N 1
ATOM 766 C CA . VAL A 1 97 ? 16.255 8.675 -23.175 1.00 80.62 97 VAL A CA 1
ATOM 767 C C . VAL A 1 97 ? 17.056 8.195 -21.966 1.00 80.62 97 VAL A C 1
ATOM 769 O O . VAL A 1 97 ? 16.576 8.319 -20.842 1.00 80.62 97 VAL A O 1
ATOM 772 N N . ILE A 1 98 ? 18.303 7.750 -22.162 1.00 80.19 98 ILE A N 1
ATOM 773 C CA . ILE A 1 98 ? 19.196 7.362 -21.057 1.00 80.19 98 ILE A CA 1
ATOM 774 C C . ILE A 1 98 ? 19.442 8.547 -20.118 1.00 80.19 98 ILE A C 1
ATOM 776 O O . ILE A 1 98 ? 19.319 8.410 -18.906 1.00 80.19 98 ILE A O 1
ATOM 780 N N . ARG A 1 99 ? 19.728 9.740 -20.652 1.00 82.06 99 ARG A N 1
ATOM 781 C CA . ARG A 1 99 ? 19.971 10.935 -19.832 1.00 82.06 99 ARG A CA 1
ATOM 782 C C . ARG A 1 99 ? 18.751 11.321 -18.992 1.00 82.06 99 ARG A C 1
ATOM 784 O O . ARG A 1 99 ? 18.908 11.664 -17.821 1.00 82.06 99 ARG A O 1
ATOM 791 N N . ALA A 1 100 ? 17.554 11.264 -19.574 1.00 80.38 100 ALA A N 1
ATOM 792 C CA . ALA A 1 100 ? 16.308 11.522 -18.858 1.00 80.38 100 ALA A CA 1
ATOM 793 C C . ALA A 1 100 ? 16.067 10.475 -17.760 1.00 80.38 100 ALA A C 1
ATOM 795 O O . ALA A 1 100 ? 15.725 10.837 -16.636 1.00 80.38 100 ALA A O 1
ATOM 796 N N . ALA A 1 101 ? 16.322 9.198 -18.057 1.00 73.88 101 ALA A N 1
ATOM 797 C CA . ALA A 1 101 ? 16.238 8.106 -17.094 1.00 73.88 101 ALA A CA 1
ATOM 798 C C . ALA A 1 101 ? 17.160 8.318 -15.891 1.00 73.88 101 ALA A C 1
ATOM 800 O O . ALA A 1 101 ? 16.713 8.278 -14.748 1.00 73.88 101 ALA A O 1
ATOM 801 N N . THR A 1 102 ? 18.435 8.608 -16.154 1.00 76.06 102 THR A N 1
ATOM 802 C CA . THR A 1 102 ? 19.449 8.849 -15.125 1.00 76.06 102 THR A CA 1
ATOM 803 C C . THR A 1 102 ? 19.071 10.028 -14.232 1.00 76.06 102 THR A C 1
ATOM 805 O O . THR A 1 102 ? 19.203 9.944 -13.013 1.00 76.06 102 THR A O 1
ATOM 808 N N . HIS A 1 103 ? 18.563 11.113 -14.822 1.00 75.06 103 HIS A N 1
ATOM 809 C CA . HIS A 1 103 ? 18.121 12.289 -14.073 1.00 75.06 103 HIS A CA 1
ATOM 810 C C . HIS A 1 103 ? 16.901 11.999 -13.186 1.00 75.06 103 HIS A C 1
ATOM 812 O O . HIS A 1 103 ? 16.782 12.554 -12.098 1.00 75.06 103 HIS A O 1
ATOM 818 N N . LEU A 1 104 ? 15.985 11.141 -13.637 1.00 72.75 104 LEU A N 1
ATOM 819 C CA . LEU A 1 104 ? 14.803 10.764 -12.860 1.00 72.75 104 LEU A CA 1
ATOM 820 C C . LEU A 1 104 ? 15.116 9.738 -11.762 1.00 72.75 104 LEU A C 1
ATOM 822 O O . LEU A 1 104 ? 14.433 9.731 -10.741 1.00 72.75 104 LEU A O 1
ATOM 826 N N . ASN A 1 105 ? 16.134 8.891 -11.948 1.00 64.88 105 ASN A N 1
ATOM 827 C CA . ASN A 1 105 ? 16.399 7.755 -11.062 1.00 64.88 105 ASN A CA 1
ATOM 828 C C . ASN A 1 105 ? 17.452 8.024 -9.968 1.00 64.88 105 ASN A C 1
ATOM 830 O O . ASN A 1 105 ? 17.675 7.151 -9.131 1.00 64.88 105 ASN A O 1
ATOM 834 N N . ASN A 1 106 ? 18.138 9.182 -9.973 1.00 55.22 106 ASN A N 1
ATOM 835 C CA . ASN A 1 106 ? 19.247 9.562 -9.063 1.00 55.22 106 ASN A CA 1
ATOM 836 C C . ASN A 1 106 ? 20.383 8.521 -8.895 1.00 55.22 106 ASN A C 1
ATOM 838 O O . ASN A 1 106 ? 21.328 8.744 -8.142 1.00 55.22 106 ASN A O 1
ATOM 842 N N . SER A 1 107 ? 20.322 7.402 -9.611 1.00 54.34 107 SER A N 1
ATOM 843 C CA . SER A 1 107 ? 21.276 6.307 -9.633 1.00 54.34 107 SER A CA 1
ATOM 844 C C . SER A 1 107 ? 21.606 6.070 -11.100 1.00 54.34 107 SER A C 1
ATOM 846 O O . SER A 1 107 ? 20.753 5.704 -11.908 1.00 54.34 107 SER A O 1
ATOM 848 N N . GLY A 1 108 ? 22.839 6.406 -11.472 1.00 49.81 108 GLY A N 1
ATOM 849 C CA . GLY A 1 108 ? 23.355 6.296 -12.832 1.00 49.81 108 GLY A CA 1
ATOM 850 C C . GLY A 1 108 ? 23.625 4.859 -13.260 1.00 49.81 108 GLY A C 1
ATOM 851 O O . GLY A 1 108 ? 24.702 4.589 -13.775 1.00 49.81 108 GLY A O 1
ATOM 852 N N . GLU A 1 109 ? 22.671 3.952 -13.056 1.00 47.22 109 GLU A N 1
ATOM 853 C CA . GLU A 1 109 ? 22.735 2.598 -13.592 1.00 47.22 109 GLU A CA 1
ATOM 854 C C . GLU A 1 109 ? 21.665 2.357 -14.653 1.00 47.22 109 GLU A C 1
ATOM 856 O O . GLU A 1 109 ? 20.522 2.812 -14.574 1.00 47.22 109 GLU A O 1
ATOM 861 N N . GLU A 1 110 ? 22.096 1.626 -15.676 1.00 48.28 110 GLU A N 1
ATOM 862 C CA . GLU A 1 110 ? 21.419 1.296 -16.924 1.00 48.28 110 GLU A CA 1
ATOM 863 C C . GLU A 1 110 ? 20.257 0.298 -16.694 1.00 48.28 110 GLU A C 1
ATOM 865 O O . GLU A 1 110 ? 20.208 -0.783 -17.269 1.00 48.28 110 GLU A O 1
ATOM 870 N N . LEU A 1 111 ? 19.288 0.647 -15.844 1.00 47.47 111 LEU A N 1
ATOM 871 C CA . LEU A 1 111 ? 18.129 -0.188 -15.484 1.00 47.47 111 LEU A CA 1
ATOM 872 C C . LEU A 1 111 ? 16.881 0.116 -16.329 1.00 47.47 111 LEU A C 1
ATOM 874 O O . LEU A 1 111 ? 15.751 -0.046 -15.875 1.00 47.47 111 LEU A O 1
ATOM 878 N N . PHE A 1 112 ? 17.042 0.559 -17.579 1.00 49.19 112 PHE A N 1
ATOM 879 C CA . PHE A 1 112 ? 15.882 0.919 -18.406 1.00 49.19 112 PHE A CA 1
ATOM 880 C C . PHE A 1 112 ? 15.091 -0.300 -18.903 1.00 49.19 112 PHE A C 1
ATOM 882 O O . PHE A 1 112 ? 13.893 -0.197 -19.156 1.00 49.19 112 PHE A O 1
ATOM 889 N N . ARG A 1 113 ? 15.726 -1.478 -19.003 1.00 46.50 113 ARG A N 1
ATOM 890 C CA . ARG A 1 113 ? 15.026 -2.711 -19.408 1.00 46.50 113 ARG A CA 1
ATOM 891 C C . ARG A 1 113 ? 14.063 -3.234 -18.342 1.00 46.50 113 ARG A C 1
ATOM 893 O O . ARG A 1 113 ? 13.075 -3.857 -18.700 1.00 46.50 113 ARG A O 1
ATOM 900 N N . THR A 1 114 ? 14.318 -2.954 -17.067 1.00 49.97 114 THR A N 1
ATOM 901 C CA . THR A 1 114 ? 13.524 -3.481 -15.946 1.00 49.97 114 THR A CA 1
ATOM 902 C C . THR A 1 114 ? 12.259 -2.660 -15.673 1.00 49.97 114 THR A C 1
ATOM 904 O O . THR A 1 114 ? 11.352 -3.146 -15.015 1.00 49.97 114 THR A O 1
ATOM 907 N N . TRP A 1 115 ? 12.181 -1.424 -16.179 1.00 43.72 115 TRP A N 1
ATOM 908 C CA . TRP A 1 115 ? 11.042 -0.515 -15.968 1.00 43.72 115 TRP A CA 1
ATOM 909 C C . TRP A 1 115 ? 9.961 -0.587 -17.053 1.00 43.72 115 TRP A C 1
ATOM 911 O O . TRP A 1 115 ? 8.910 0.032 -16.911 1.00 43.72 115 TRP A O 1
ATOM 921 N N . LEU A 1 116 ? 10.236 -1.285 -18.156 1.00 43.59 116 LEU A N 1
ATOM 922 C CA . LEU A 1 116 ? 9.376 -1.333 -19.341 1.00 43.59 116 LEU A CA 1
ATOM 923 C C . LEU A 1 116 ? 8.844 -2.745 -19.661 1.00 43.59 116 LEU A C 1
ATOM 925 O O . LEU A 1 116 ? 8.307 -2.950 -20.750 1.00 43.59 116 LEU A O 1
ATOM 929 N N . GLN A 1 117 ? 9.008 -3.698 -18.740 1.00 43.28 117 GLN A N 1
ATOM 930 C CA . GLN A 1 117 ? 8.266 -4.965 -18.705 1.00 43.28 117 GLN A CA 1
ATOM 931 C C . GLN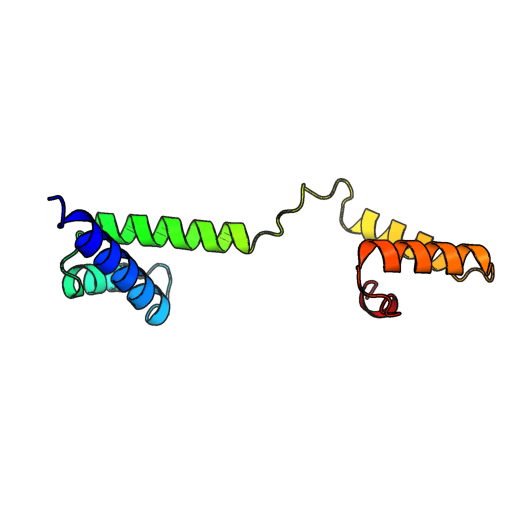 A 1 117 ? 7.142 -4.859 -17.678 1.00 43.28 117 GLN A C 1
ATOM 933 O O . GLN A 1 117 ? 6.074 -5.452 -17.939 1.00 43.28 117 GLN A O 1
#

Foldseek 3Di:
DPPPPVVVVVLLVVLLVVLVVPDPDPPPLVSLVVSCVVSVHDSVSSVVSNVVVVVVVVVVPPPPDDPPPDDPVRVLVVLVVLVCQLPVPDVVSVVVVLVVVCVVPVDNDPCPVVVND

Radius of gyration: 24.93 Å; chains: 1; bounding box: 39×31×71 Å

Sequence (117 aa):
MPRTNSTMNDQLKEAVQWYLDNQNDPDNRATVTATANIFKLKVNTLRKAIQCQLTLIQKANKPCGRPSFLKPYQIEALCTHIQTQAYDGNPLNRAMVIRAATHLNNSGEELFRTWLQ

Secondary structure (DSSP, 8-state):
---HHHHHHHHHHHHHHHHHHH-S-TT-HHHHHHHHHHTT--HHHHHHHHHHHHHHHHHHHS------SS-HHHHHHHHHHHHHHHSSS-HHHHHHHHHHHHHHHSS----TTTS--